Protein AF-A0A7C1UNH6-F1 (afdb_monomer_lite)

pLDDT: mean 71.27, std 15.48, range [40.56, 91.0]

Sequence (60 aa):
HTGQRVYDAKRTVRLEAMGYRVMRFWNHEILGELDNVLEQIQTALFEPPSPQPSPGGRGG

Secondary structure (DSSP, 8-state):
---HHHHHHHHHHHHHHTT-------HHHHHH-HHHHHHHHHHHHHS-------S-----

Structure (mmCIF, N/CA/C/O backbone):
data_AF-A0A7C1UNH6-F1
#
_entry.id   AF-A0A7C1UNH6-F1
#
loop_
_atom_site.group_PDB
_atom_site.id
_atom_site.type_symbol
_atom_site.label_atom_id
_atom_site.label_alt_id
_atom_site.label_comp_id
_atom_site.label_asym_id
_atom_site.label_entity_id
_atom_site.label_seq_id
_atom_site.pdbx_PDB_ins_code
_atom_site.Cartn_x
_atom_site.Cartn_y
_atom_site.Cartn_z
_atom_site.occupancy
_atom_site.B_iso_or_equiv
_atom_site.auth_seq_id
_atom_site.auth_comp_id
_atom_site.auth_asym_id
_atom_site.auth_atom_id
_atom_site.pdbx_PDB_model_num
ATOM 1 N N . HIS A 1 1 ? 21.557 3.317 -5.462 1.00 47.53 1 HIS A N 1
ATOM 2 C CA . HIS A 1 1 ? 20.512 2.272 -5.399 1.00 47.53 1 HIS A CA 1
ATOM 3 C C . HIS A 1 1 ? 19.298 2.684 -6.236 1.00 47.53 1 HIS A C 1
ATOM 5 O O . HIS A 1 1 ? 18.381 3.292 -5.708 1.00 47.53 1 HIS A O 1
ATOM 11 N N . THR A 1 2 ? 19.285 2.392 -7.542 1.00 44.88 2 THR A N 1
ATOM 12 C CA . THR A 1 2 ? 18.238 2.884 -8.478 1.00 44.88 2 THR A CA 1
ATOM 13 C C . THR A 1 2 ? 17.483 1.736 -9.177 1.00 44.88 2 THR A C 1
ATOM 15 O O . THR A 1 2 ? 16.613 1.965 -10.010 1.00 44.88 2 THR A O 1
ATOM 18 N N . GLY A 1 3 ? 17.799 0.481 -8.831 1.00 49.62 3 GLY A N 1
ATOM 19 C CA . GLY A 1 3 ? 17.370 -0.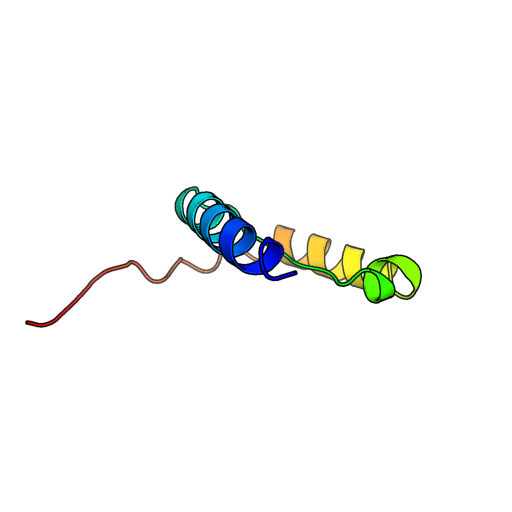715 -9.569 1.00 49.62 3 GLY A CA 1
ATOM 20 C C . GLY A 1 3 ? 15.928 -1.180 -9.340 1.00 49.62 3 GLY A C 1
ATOM 21 O O . GLY A 1 3 ? 15.390 -1.879 -10.192 1.00 49.62 3 GLY A O 1
ATOM 22 N N . GLN A 1 4 ? 15.268 -0.779 -8.245 1.00 53.75 4 GLN A N 1
ATOM 23 C CA . GLN A 1 4 ? 13.899 -1.238 -7.957 1.00 53.75 4 GLN A CA 1
ATOM 24 C C . GLN A 1 4 ? 12.855 -0.615 -8.892 1.00 53.75 4 GLN A C 1
ATOM 26 O O . GLN A 1 4 ? 11.950 -1.313 -9.323 1.00 53.75 4 GLN A O 1
ATOM 31 N N . ARG A 1 5 ? 13.003 0.657 -9.286 1.00 52.78 5 ARG A N 1
ATOM 32 C CA . ARG A 1 5 ? 11.990 1.386 -10.077 1.00 52.78 5 ARG A CA 1
ATOM 33 C C . ARG A 1 5 ? 11.804 0.871 -11.510 1.00 52.78 5 ARG A C 1
ATOM 35 O O . ARG A 1 5 ? 10.703 0.934 -12.041 1.00 52.78 5 ARG A O 1
ATOM 42 N N . VAL A 1 6 ? 12.861 0.358 -12.143 1.00 53.00 6 VAL A N 1
ATOM 43 C CA . VAL A 1 6 ? 12.816 -0.068 -13.560 1.00 53.00 6 VAL A CA 1
ATOM 44 C C . VAL A 1 6 ? 12.274 -1.491 -13.714 1.00 53.00 6 VAL A C 1
ATOM 46 O O . VAL A 1 6 ? 11.582 -1.795 -14.686 1.00 53.00 6 VAL A O 1
ATOM 49 N N . TYR A 1 7 ? 12.557 -2.365 -12.747 1.00 53.38 7 TYR A N 1
ATOM 50 C CA . TYR A 1 7 ? 12.033 -3.735 -12.742 1.00 53.38 7 TYR A CA 1
ATOM 51 C C . TYR A 1 7 ? 10.516 -3.760 -12.490 1.00 53.38 7 TYR A C 1
ATOM 53 O O . TYR A 1 7 ? 9.778 -4.592 -13.015 1.00 53.38 7 TYR A O 1
ATOM 61 N N . ASP A 1 8 ? 10.062 -2.779 -11.724 1.00 59.88 8 ASP A N 1
ATOM 62 C CA . ASP A 1 8 ? 8.692 -2.587 -11.292 1.00 59.88 8 ASP A CA 1
ATOM 63 C C . ASP A 1 8 ? 7.742 -2.162 -12.424 1.00 59.88 8 ASP A C 1
ATOM 65 O O . ASP A 1 8 ? 6.664 -2.737 -12.597 1.00 59.88 8 ASP A O 1
ATOM 69 N N . ALA A 1 9 ? 8.199 -1.239 -13.275 1.00 61.41 9 ALA A N 1
ATOM 70 C CA . ALA A 1 9 ? 7.442 -0.756 -14.426 1.00 61.41 9 ALA A CA 1
ATOM 71 C C . ALA A 1 9 ? 7.199 -1.863 -15.466 1.00 61.41 9 ALA A C 1
ATOM 73 O O . ALA A 1 9 ? 6.082 -2.034 -15.947 1.00 61.41 9 ALA A O 1
ATOM 74 N N . LYS A 1 10 ? 8.218 -2.680 -15.771 1.00 66.19 10 LYS A N 1
ATOM 75 C CA . LYS A 1 10 ? 8.082 -3.785 -16.741 1.00 66.19 10 LYS A CA 1
ATOM 76 C C . LYS A 1 10 ? 7.147 -4.889 -16.247 1.00 66.19 10 LYS A C 1
ATOM 78 O O . LYS A 1 10 ? 6.424 -5.482 -17.047 1.00 66.19 10 LYS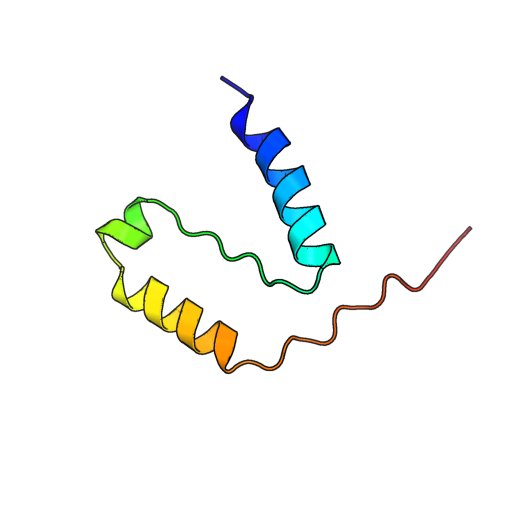 A O 1
ATOM 83 N N . ARG A 1 11 ? 7.156 -5.171 -14.940 1.00 69.06 11 ARG A N 1
ATOM 84 C CA . ARG A 1 11 ? 6.264 -6.166 -14.333 1.00 69.06 11 ARG A CA 1
ATOM 85 C C . ARG A 1 11 ? 4.816 -5.681 -14.320 1.00 69.06 11 ARG A C 1
ATOM 87 O O . ARG A 1 11 ? 3.931 -6.468 -14.639 1.00 69.06 11 ARG A O 1
ATOM 94 N N . THR A 1 12 ? 4.605 -4.405 -14.006 1.00 68.75 12 THR A N 1
ATOM 95 C CA . THR A 1 12 ? 3.275 -3.782 -13.996 1.00 68.75 12 THR A CA 1
ATOM 96 C C . THR A 1 12 ? 2.657 -3.811 -15.395 1.00 68.75 12 THR A C 1
ATOM 98 O O . THR A 1 12 ? 1.619 -4.438 -15.572 1.00 68.75 12 THR A O 1
ATOM 101 N N . VAL A 1 13 ? 3.382 -3.334 -16.4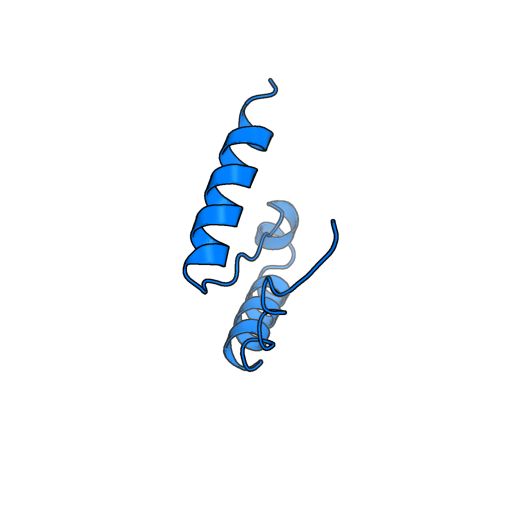15 1.00 72.06 13 VAL A N 1
ATOM 102 C CA . VAL A 1 13 ? 2.907 -3.328 -17.814 1.00 72.06 13 VAL A CA 1
ATOM 103 C C . VAL A 1 13 ? 2.551 -4.730 -18.320 1.00 72.06 13 VAL A C 1
ATOM 105 O O . VAL A 1 13 ? 1.558 -4.906 -19.021 1.00 72.06 13 VAL A O 1
ATOM 108 N N . ARG A 1 14 ? 3.334 -5.758 -17.966 1.00 76.56 14 ARG A N 1
ATOM 109 C CA . ARG A 1 14 ? 3.045 -7.136 -18.394 1.00 76.56 14 ARG A CA 1
ATOM 110 C C . ARG A 1 14 ? 1.772 -7.685 -17.743 1.00 76.56 14 ARG A C 1
ATOM 112 O O . ARG A 1 14 ? 1.015 -8.379 -18.411 1.00 76.56 14 ARG A O 1
ATOM 119 N N . LEU A 1 15 ? 1.558 -7.418 -16.456 1.00 75.56 15 LEU A N 1
ATOM 120 C CA . LEU A 1 15 ? 0.375 -7.880 -15.723 1.00 75.56 15 LEU A CA 1
ATOM 121 C C . LEU A 1 15 ? -0.890 -7.165 -16.212 1.00 75.56 15 LEU A C 1
ATOM 123 O O . LEU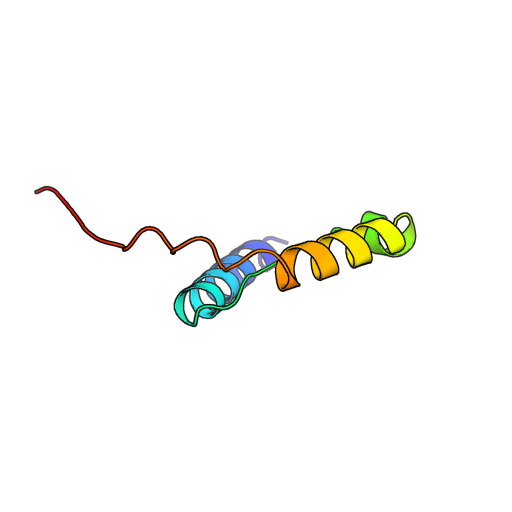 A 1 15 ? -1.887 -7.829 -16.483 1.00 75.56 15 LEU A O 1
ATOM 127 N N . GLU A 1 16 ? -0.808 -5.853 -16.430 1.00 76.06 16 GLU A N 1
ATOM 128 C CA . GLU A 1 16 ? -1.904 -5.050 -16.981 1.00 76.06 16 GLU A CA 1
ATOM 129 C C . GLU A 1 16 ? -2.280 -5.486 -18.402 1.00 76.06 16 GLU A C 1
ATOM 131 O O . GLU A 1 16 ? -3.465 -5.607 -18.714 1.00 76.06 16 GLU A O 1
ATOM 136 N N . ALA A 1 17 ? -1.288 -5.804 -19.245 1.00 75.25 17 ALA A N 1
ATOM 137 C CA . ALA A 1 17 ? -1.512 -6.324 -20.597 1.00 75.25 17 ALA A CA 1
ATOM 138 C C . ALA A 1 17 ? -2.169 -7.716 -20.619 1.00 75.25 17 ALA A C 1
ATOM 140 O O . ALA A 1 17 ? -2.777 -8.095 -21.615 1.00 75.25 17 ALA A O 1
ATOM 141 N N . MET A 1 18 ? -2.052 -8.484 -19.533 1.00 76.12 18 MET A N 1
ATOM 142 C CA . MET A 1 18 ? -2.717 -9.781 -19.366 1.00 76.12 18 MET A CA 1
ATOM 143 C C . MET A 1 18 ? -4.095 -9.653 -18.688 1.00 76.12 18 MET A C 1
ATOM 145 O O . MET A 1 18 ? -4.722 -10.670 -18.403 1.00 76.12 18 M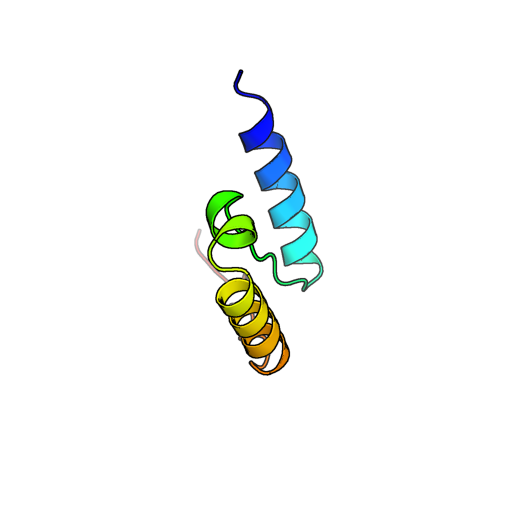ET A O 1
ATOM 149 N N . GLY A 1 19 ? -4.571 -8.429 -18.425 1.00 74.12 19 GLY A N 1
ATOM 150 C CA . GLY A 1 19 ? -5.863 -8.176 -17.783 1.00 74.12 19 GLY A CA 1
ATOM 151 C C . GLY A 1 19 ? -5.849 -8.307 -16.257 1.00 74.12 19 GLY A C 1
ATOM 152 O O . GLY A 1 19 ? -6.911 -8.351 -15.640 1.00 74.12 19 GLY A O 1
ATOM 153 N N . TYR A 1 20 ? -4.670 -8.365 -15.627 1.00 77.44 20 TYR A N 1
ATOM 154 C CA . TYR A 1 20 ? -4.554 -8.374 -14.169 1.00 77.44 20 TYR A CA 1
ATOM 155 C C . TYR A 1 20 ? -4.507 -6.950 -13.605 1.00 77.44 20 TYR A C 1
ATOM 157 O O . TYR A 1 20 ? -3.766 -6.097 -14.095 1.00 77.44 20 TYR A O 1
ATOM 165 N N . ARG A 1 21 ? -5.245 -6.712 -12.513 1.00 75.88 21 ARG A N 1
ATOM 166 C CA . ARG A 1 21 ? -5.195 -5.465 -11.732 1.00 75.88 21 ARG A CA 1
ATOM 167 C C . ARG A 1 21 ? -3.993 -5.505 -10.787 1.00 75.88 21 ARG A C 1
ATOM 169 O O . ARG A 1 21 ? -3.905 -6.381 -9.928 1.00 75.88 21 ARG A O 1
ATOM 176 N N . VAL A 1 22 ? -3.064 -4.564 -10.939 1.00 78.81 22 VAL A N 1
ATOM 177 C CA . VAL A 1 22 ? -1.896 -4.440 -10.055 1.00 78.81 22 VAL A CA 1
ATOM 178 C C . VAL A 1 22 ? -2.218 -3.447 -8.943 1.00 78.81 22 VAL A C 1
ATOM 180 O O . VAL A 1 22 ? -2.349 -2.254 -9.193 1.00 78.81 22 VAL A O 1
ATOM 183 N N . MET A 1 23 ? -2.329 -3.941 -7.711 1.00 82.25 23 MET A N 1
ATOM 184 C CA . MET A 1 23 ? -2.473 -3.112 -6.511 1.00 82.25 23 MET A CA 1
ATOM 185 C C . MET A 1 23 ? -1.146 -3.058 -5.756 1.00 82.25 23 MET A C 1
ATOM 187 O O . MET A 1 23 ? -0.423 -4.055 -5.679 1.00 82.25 23 MET A O 1
ATOM 191 N N . ARG A 1 24 ? -0.806 -1.882 -5.227 1.00 80.38 24 ARG A N 1
ATOM 192 C CA . ARG A 1 24 ? 0.433 -1.639 -4.484 1.00 80.38 24 ARG A CA 1
ATOM 193 C C . ARG A 1 24 ? 0.108 -1.092 -3.115 1.00 80.38 24 ARG A C 1
ATOM 195 O O . ARG A 1 24 ? -0.626 -0.120 -3.020 1.00 80.38 24 ARG A O 1
ATOM 202 N N . PHE A 1 25 ? 0.745 -1.679 -2.113 1.00 83.62 25 PHE A N 1
ATOM 203 C CA . PHE A 1 25 ? 0.642 -1.259 -0.725 1.00 83.62 25 PHE A CA 1
ATOM 204 C C . PHE A 1 25 ? 2.036 -0.978 -0.184 1.00 83.62 25 PHE A C 1
ATOM 206 O O . PHE A 1 25 ? 2.999 -1.696 -0.484 1.00 83.62 25 PHE A O 1
ATOM 213 N N . TRP A 1 26 ? 2.156 0.076 0.606 1.00 85.31 26 TRP A N 1
ATOM 214 C CA . TRP A 1 26 ? 3.369 0.383 1.339 1.00 85.31 26 TRP A CA 1
ATOM 215 C C . TRP A 1 26 ? 3.490 -0.518 2.570 1.00 85.31 26 TRP A C 1
ATOM 217 O O . TRP A 1 26 ? 2.502 -0.924 3.173 1.00 85.31 26 TRP A O 1
ATOM 227 N N . ASN A 1 27 ? 4.725 -0.797 2.999 1.00 83.44 27 ASN A N 1
ATOM 228 C CA . ASN A 1 27 ? 4.969 -1.679 4.147 1.00 83.44 27 ASN A CA 1
ATOM 229 C C . ASN A 1 27 ? 4.283 -1.184 5.434 1.00 83.44 27 ASN A C 1
ATOM 231 O O . ASN A 1 27 ? 3.837 -1.988 6.238 1.00 83.44 27 ASN A O 1
ATOM 235 N N . HIS A 1 28 ? 4.173 0.134 5.623 1.00 85.81 28 HIS A N 1
ATOM 236 C CA . HIS A 1 28 ? 3.488 0.703 6.785 1.00 85.81 28 HIS A CA 1
ATOM 237 C C . HIS A 1 28 ? 1.965 0.513 6.729 1.00 85.81 28 HIS A C 1
ATOM 239 O O . HIS A 1 28 ? 1.358 0.352 7.778 1.00 85.81 28 HIS A O 1
ATOM 245 N N . GLU A 1 29 ? 1.360 0.479 5.538 1.00 85.69 29 GLU A N 1
ATOM 246 C CA . GLU A 1 29 ? -0.072 0.193 5.380 1.00 85.69 29 GLU A CA 1
ATOM 247 C C . GLU A 1 29 ? -0.356 -1.265 5.732 1.00 85.69 29 GLU A C 1
ATOM 249 O O . GLU A 1 29 ? -1.303 -1.556 6.442 1.00 85.69 29 GLU A O 1
ATOM 254 N N . ILE A 1 30 ? 0.517 -2.191 5.330 1.00 85.69 30 ILE A N 1
ATOM 255 C CA . ILE A 1 30 ? 0.370 -3.609 5.690 1.00 85.69 30 ILE A CA 1
ATOM 256 C C . ILE A 1 30 ? 0.571 -3.824 7.197 1.00 85.69 30 ILE A C 1
ATOM 258 O O . ILE A 1 30 ? -0.112 -4.647 7.801 1.00 85.69 30 ILE A O 1
ATOM 262 N N . LEU A 1 31 ? 1.523 -3.113 7.806 1.00 88.69 31 LEU A N 1
ATOM 263 C CA . LEU A 1 31 ? 1.862 -3.288 9.220 1.00 88.69 31 LEU A CA 1
ATOM 264 C C . LEU A 1 31 ? 0.922 -2.544 10.178 1.00 88.69 31 LEU A C 1
ATOM 266 O O . LEU A 1 31 ? 0.785 -2.977 11.319 1.00 88.69 31 LEU A O 1
ATOM 270 N N . GLY A 1 32 ? 0.329 -1.428 9.749 1.00 87.31 32 GLY A N 1
ATOM 271 C CA . GLY A 1 32 ? -0.536 -0.586 10.580 1.00 87.31 32 GLY A CA 1
ATOM 272 C C . GLY A 1 32 ? -2.020 -0.672 10.232 1.00 87.31 32 GLY A C 1
ATOM 273 O O . GLY A 1 32 ? -2.852 -0.587 11.121 1.00 87.31 32 GLY A O 1
ATOM 274 N N . GLU A 1 33 ? -2.346 -0.886 8.959 1.00 87.94 33 GLU A N 1
ATOM 275 C CA . GLU A 1 33 ? -3.687 -0.702 8.390 1.00 87.94 33 GLU A CA 1
ATOM 276 C C . GLU A 1 33 ? -4.090 -1.920 7.537 1.00 87.94 33 GLU A C 1
ATOM 278 O O . GLU A 1 33 ? -4.629 -1.791 6.434 1.00 87.94 33 GLU A O 1
ATOM 283 N N . LEU A 1 34 ? -3.799 -3.133 8.023 1.00 90.88 34 LEU A N 1
ATOM 284 C CA . LEU A 1 34 ? -4.048 -4.368 7.272 1.00 90.88 34 LEU A CA 1
ATOM 285 C C . LEU A 1 34 ? -5.525 -4.522 6.876 1.00 90.88 34 LEU A C 1
ATOM 287 O O . LEU A 1 34 ? -5.810 -4.941 5.757 1.00 90.88 34 LEU A O 1
ATOM 291 N N . ASP A 1 35 ? -6.458 -4.158 7.758 1.00 91.00 35 ASP A N 1
ATOM 292 C CA . ASP A 1 35 ? -7.897 -4.191 7.474 1.00 91.00 35 ASP A CA 1
ATOM 293 C C . ASP A 1 35 ? -8.273 -3.320 6.266 1.00 91.00 35 ASP A C 1
ATOM 295 O O . ASP A 1 35 ? -9.036 -3.751 5.404 1.00 91.00 35 ASP A O 1
ATOM 299 N N . ASN A 1 36 ? -7.663 -2.140 6.134 1.00 88.75 36 ASN A N 1
ATOM 300 C CA . ASN A 1 36 ? -7.864 -1.256 4.985 1.00 88.75 36 ASN A CA 1
ATOM 301 C C . ASN A 1 36 ? -7.298 -1.883 3.696 1.00 88.75 36 ASN A C 1
ATOM 303 O O . ASN A 1 36 ? -7.943 -1.873 2.647 1.00 88.75 36 ASN A O 1
ATOM 307 N N . VAL A 1 37 ? -6.121 -2.515 3.773 1.00 89.50 37 VAL A N 1
ATOM 308 C CA . VAL A 1 37 ? -5.551 -3.275 2.644 1.00 89.50 37 VAL A CA 1
ATOM 309 C C . VAL A 1 37 ? -6.502 -4.396 2.200 1.00 89.50 37 VAL A C 1
ATOM 311 O O . VAL A 1 37 ? -6.719 -4.586 1.001 1.00 89.50 37 VAL A O 1
ATOM 314 N N . LEU A 1 38 ? -7.102 -5.123 3.148 1.00 90.38 38 LEU A N 1
ATOM 315 C CA . LEU A 1 38 ? -8.063 -6.190 2.862 1.00 90.38 38 LEU A CA 1
ATOM 316 C C . LEU A 1 38 ? -9.361 -5.654 2.248 1.00 90.38 38 LEU A C 1
ATOM 318 O O . LEU A 1 38 ? -9.851 -6.241 1.282 1.00 90.38 38 LEU A O 1
ATOM 322 N N . GLU A 1 39 ? -9.892 -4.540 2.752 1.00 91.00 39 GLU A N 1
ATOM 323 C CA . GLU A 1 39 ? -11.086 -3.889 2.201 1.00 91.00 39 GLU A CA 1
ATOM 324 C C . GLU A 1 39 ? -10.855 -3.409 0.762 1.00 91.00 39 GLU A C 1
ATOM 326 O O . GLU A 1 39 ? -11.701 -3.617 -0.111 1.00 91.00 39 GLU A O 1
ATOM 331 N N . GLN A 1 40 ? -9.678 -2.852 0.467 1.00 88.62 40 GLN A N 1
ATOM 332 C CA . GLN A 1 40 ? -9.313 -2.449 -0.892 1.00 88.62 40 GLN A CA 1
ATOM 333 C C . GLN A 1 40 ? -9.210 -3.645 -1.845 1.00 88.62 40 GLN A C 1
ATOM 335 O O . GLN A 1 40 ? -9.699 -3.574 -2.975 1.00 88.62 40 GLN A O 1
ATOM 340 N N . ILE A 1 41 ? -8.629 -4.766 -1.399 1.00 88.12 41 ILE A N 1
ATOM 341 C CA . ILE A 1 41 ? -8.591 -6.005 -2.191 1.00 88.12 41 ILE A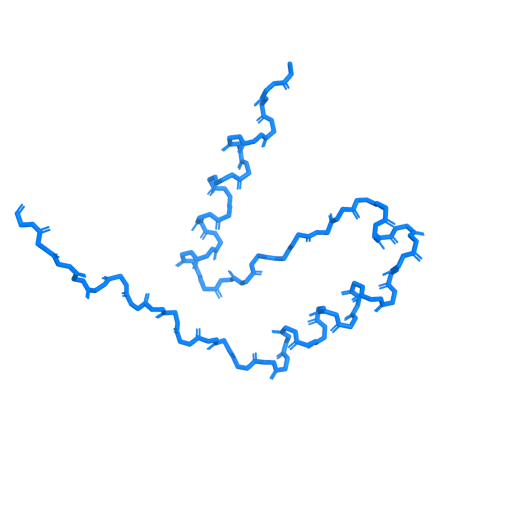 CA 1
ATOM 342 C C . ILE A 1 41 ? -10.009 -6.534 -2.420 1.00 88.12 41 ILE A C 1
ATOM 344 O O . ILE A 1 41 ? -10.344 -6.916 -3.540 1.00 88.12 41 ILE A O 1
ATOM 348 N N . GLN A 1 42 ? -10.843 -6.541 -1.380 1.00 89.12 42 GLN A N 1
ATOM 349 C CA . GLN A 1 42 ? -12.230 -6.983 -1.466 1.00 89.12 42 GLN A CA 1
ATOM 350 C C . GLN A 1 42 ? -13.003 -6.129 -2.477 1.00 89.12 42 GLN A C 1
ATOM 352 O O . GLN A 1 42 ? -13.592 -6.664 -3.414 1.00 89.12 42 GLN A O 1
ATOM 357 N N . THR A 1 43 ? -12.924 -4.807 -2.350 1.00 87.38 43 THR A N 1
ATOM 358 C CA . THR A 1 43 ? -13.546 -3.850 -3.272 1.00 87.38 43 THR A CA 1
ATOM 359 C C . THR A 1 43 ? -13.087 -4.100 -4.704 1.00 87.38 43 THR A C 1
ATOM 361 O O . THR A 1 43 ? -13.910 -4.206 -5.606 1.00 87.38 43 THR A O 1
ATOM 364 N N . ALA A 1 44 ? -11.788 -4.318 -4.915 1.00 85.19 44 ALA A N 1
ATOM 365 C CA . ALA A 1 44 ? -11.241 -4.576 -6.238 1.00 85.19 44 ALA A CA 1
ATOM 366 C C . ALA A 1 44 ? -11.713 -5.889 -6.890 1.00 85.19 44 ALA A C 1
ATOM 368 O O . ALA A 1 44 ? -11.632 -6.000 -8.113 1.00 85.19 44 ALA A O 1
ATOM 369 N N . LEU A 1 45 ? -12.177 -6.868 -6.102 1.00 83.31 45 LEU A N 1
ATOM 370 C CA . LEU A 1 45 ? -12.782 -8.113 -6.592 1.00 83.31 45 LEU A CA 1
ATOM 371 C C . LEU A 1 45 ? -14.269 -7.951 -6.938 1.00 83.31 45 LEU A C 1
ATOM 373 O O . LEU A 1 45 ? -14.763 -8.663 -7.811 1.00 83.31 45 LEU A O 1
ATOM 377 N N . PHE A 1 46 ? -14.977 -7.053 -6.246 1.00 81.69 46 PHE A N 1
ATOM 378 C CA . PHE A 1 46 ? -16.406 -6.801 -6.463 1.00 81.69 46 PHE A CA 1
ATOM 379 C C . PHE A 1 46 ? -16.682 -5.692 -7.482 1.00 81.69 46 PHE A C 1
ATOM 381 O O . PHE A 1 46 ? -17.747 -5.684 -8.100 1.00 81.69 46 PHE A O 1
ATOM 388 N N . GLU A 1 47 ? -15.737 -4.778 -7.699 1.00 71.88 47 GLU A N 1
ATOM 389 C CA . GLU A 1 47 ? -15.801 -3.839 -8.810 1.00 71.88 47 GLU A CA 1
ATOM 390 C C . GLU A 1 47 ? -15.628 -4.601 -10.133 1.00 71.88 47 GLU A C 1
ATOM 392 O O . GLU A 1 47 ? -14.610 -5.280 -10.319 1.00 71.88 47 GLU A O 1
ATOM 397 N N . PRO A 1 48 ? -16.573 -4.489 -11.088 1.00 62.91 48 PRO A N 1
ATOM 398 C CA . PRO A 1 48 ? -16.341 -5.018 -12.421 1.00 62.91 48 PRO A CA 1
ATOM 399 C C . PRO A 1 48 ? -15.072 -4.360 -12.973 1.00 62.91 48 PRO A C 1
ATOM 401 O O . PRO A 1 48 ? -14.883 -3.154 -12.767 1.00 62.91 48 PRO A O 1
ATOM 404 N N . PRO A 1 49 ? -14.187 -5.113 -13.656 1.00 59.62 49 PRO A N 1
ATOM 405 C CA . PRO A 1 49 ? -13.002 -4.519 -14.248 1.00 59.62 49 PRO A CA 1
ATOM 406 C C . PRO A 1 49 ? -13.484 -3.385 -15.149 1.00 59.62 49 PRO A C 1
ATOM 408 O O . PRO A 1 49 ? -14.219 -3.632 -16.109 1.00 59.62 49 PRO A O 1
ATOM 411 N N . SER A 1 50 ? -13.142 -2.139 -14.791 1.00 52.38 50 SER A N 1
ATOM 412 C CA . SER A 1 50 ? -13.466 -0.991 -15.635 1.00 52.38 50 SER A CA 1
ATOM 413 C C . SER A 1 50 ? -12.995 -1.344 -17.039 1.00 52.38 50 SER A C 1
ATOM 415 O O . SER A 1 50 ? -11.853 -1.804 -17.163 1.00 52.38 50 SER A O 1
ATOM 417 N N . PRO A 1 51 ? -13.857 -1.219 -18.066 1.00 55.09 51 PRO A N 1
ATOM 418 C CA . PRO A 1 51 ? -13.490 -1.571 -19.422 1.00 55.09 51 PRO A CA 1
ATOM 419 C C . PRO A 1 51 ? -12.238 -0.772 -19.732 1.00 55.09 51 PRO A C 1
ATOM 421 O O . PRO A 1 51 ? -12.259 0.459 -19.766 1.00 55.09 51 PRO A O 1
ATOM 424 N N . GLN A 1 52 ? -11.126 -1.495 -19.822 1.00 55.12 52 GLN A N 1
ATOM 425 C CA . GLN A 1 52 ? -9.817 -0.932 -20.077 1.00 55.12 52 GLN A CA 1
ATOM 426 C C . GLN A 1 52 ? -10.001 -0.025 -21.297 1.00 55.12 52 GLN A C 1
ATOM 428 O O . GLN A 1 52 ? -10.526 -0.519 -22.305 1.00 55.12 52 GLN A O 1
ATOM 433 N N . PRO A 1 53 ? -9.695 1.288 -21.223 1.00 52.31 53 PRO A N 1
ATOM 434 C CA . PRO A 1 53 ? -9.818 2.134 -22.395 1.00 52.31 53 PRO A CA 1
ATOM 435 C C . PRO A 1 53 ? -8.957 1.472 -23.458 1.00 52.31 53 PRO A C 1
ATOM 437 O O . PRO A 1 53 ? -7.754 1.277 -23.266 1.00 52.31 53 PRO A O 1
ATOM 440 N N . SER A 1 54 ? -9.614 0.997 -24.517 1.00 50.53 54 SER A N 1
ATOM 441 C CA . SER A 1 54 ? -8.937 0.286 -25.587 1.00 50.53 54 SER A CA 1
ATOM 442 C C . SER A 1 54 ? -7.772 1.163 -26.044 1.00 50.53 54 SER A C 1
ATOM 444 O O . SER A 1 54 ? -7.979 2.370 -26.211 1.00 50.53 54 SER A O 1
ATOM 446 N N . PRO A 1 55 ? -6.559 0.620 -26.238 1.00 55.56 55 PRO A N 1
ATOM 447 C CA . PRO A 1 55 ? -5.484 1.357 -26.884 1.00 55.56 55 PRO A CA 1
ATOM 448 C C . PRO A 1 55 ? -5.903 1.567 -28.346 1.00 55.56 55 PRO A C 1
ATOM 450 O O . PRO A 1 55 ? -5.599 0.769 -29.226 1.00 55.56 55 PRO A O 1
ATOM 453 N N . GLY A 1 56 ? -6.726 2.585 -28.583 1.00 57.59 56 GLY A N 1
ATOM 454 C CA . GLY A 1 56 ? -7.561 2.713 -29.769 1.00 57.59 56 GLY A CA 1
ATOM 455 C C . GLY A 1 56 ? -7.652 4.152 -30.254 1.00 57.59 56 GLY A C 1
ATOM 456 O O . GLY A 1 56 ? -8.703 4.775 -30.155 1.00 57.59 56 GLY A O 1
ATOM 457 N N . GLY A 1 57 ? -6.551 4.627 -30.846 1.00 47.97 57 GLY A N 1
ATOM 458 C CA . GLY A 1 57 ? -6.486 5.812 -31.711 1.00 47.97 57 GLY A CA 1
ATOM 459 C C . GLY A 1 57 ? -5.965 7.078 -31.016 1.00 47.97 57 GLY A C 1
ATOM 460 O O . GLY A 1 57 ? -6.271 7.318 -29.862 1.00 47.97 57 GLY A O 1
ATOM 461 N N . ARG A 1 58 ? -5.223 7.979 -31.668 1.00 48.12 58 ARG A N 1
ATOM 462 C CA . ARG A 1 58 ? -4.961 8.150 -33.106 1.00 48.12 58 ARG A CA 1
ATOM 463 C C . ARG A 1 58 ? -4.074 9.396 -33.304 1.00 48.12 58 ARG A C 1
ATOM 465 O O . ARG A 1 58 ? -4.229 10.352 -32.553 1.00 48.12 58 ARG A O 1
ATOM 472 N N . GLY A 1 59 ? -3.313 9.425 -34.402 1.00 47.16 59 GLY A N 1
ATOM 473 C CA . GLY A 1 59 ? -2.806 10.645 -35.054 1.00 47.16 59 GLY A CA 1
ATOM 474 C C . GLY A 1 59 ? -1.331 10.928 -34.766 1.00 47.16 59 GLY A C 1
ATOM 475 O O . GLY A 1 59 ? -0.956 11.058 -33.612 1.00 47.16 59 GLY A O 1
ATOM 476 N N . GLY A 1 60 ? -0.438 11.023 -35.743 1.00 40.56 60 GLY A N 1
ATOM 477 C CA . GLY A 1 60 ? -0.512 10.958 -37.203 1.00 40.56 60 GLY A CA 1
ATOM 478 C C . GLY A 1 60 ? 0.909 11.084 -37.746 1.00 40.56 60 GLY A C 1
ATOM 479 O O . GLY A 1 60 ? 1.800 11.456 -36.948 1.00 40.56 60 GLY A O 1
#

Radius of gyration: 15.35 Å; chains: 1; bounding box: 37×21×48 Å

Foldseek 3Di:
DPPPPVVVVVVCVVCVVVVHDDDDDDPCCCVPVVVVVVVVVVVVVVDDSDPDPPPDYDDD